Protein AF-W1I393-F1 (afdb_monomer_lite)

Secondary structure (DSSP, 8-state):
-HHHHHHHHHHHTT-PPPPP--PPPP---HHHHHHHHHTT--HHHHHHHTTS-HHHHHHHHT-

Radius of gyration: 23.68 Å; chains: 1; bounding box: 30×33×66 Å

pLDDT: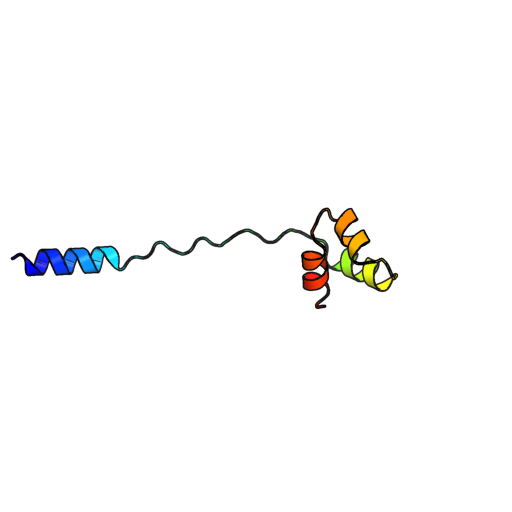 mean 87.08, std 10.21, range [64.44, 96.56]

Sequence (63 aa):
MWFEKVKNWRKKKRVYPAKSPGRPRLQLNEKEIREAYQKGMKISEIARQNKCAETTIRRRLGL

Structure (mmCIF, N/CA/C/O backbone):
data_AF-W1I393-F1
#
_entry.id   AF-W1I393-F1
#
loop_
_atom_site.group_PDB
_atom_site.id
_atom_site.type_sym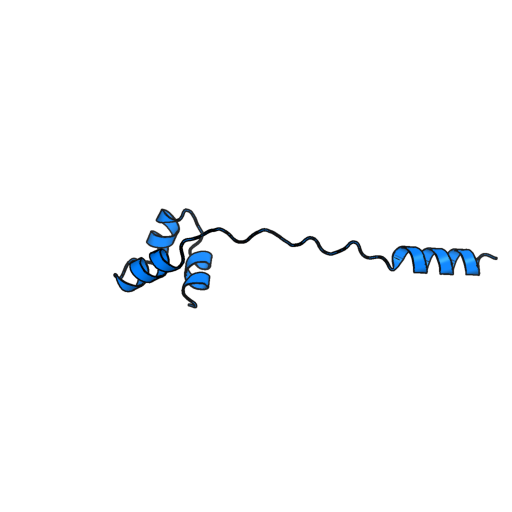bol
_atom_site.label_atom_id
_atom_site.label_alt_id
_atom_site.label_comp_id
_atom_site.label_asym_id
_atom_site.label_entity_id
_atom_site.label_seq_id
_atom_site.pdbx_PDB_ins_code
_atom_site.Cartn_x
_atom_site.Cartn_y
_atom_site.Cartn_z
_atom_site.occupancy
_atom_site.B_iso_or_equiv
_atom_site.auth_seq_id
_atom_site.auth_comp_id
_atom_site.auth_asym_id
_atom_site.auth_atom_id
_atom_site.pdbx_PDB_model_num
ATOM 1 N N . MET A 1 1 ? 17.667 -23.421 -53.985 1.00 65.81 1 MET A N 1
ATOM 2 C CA . MET A 1 1 ? 17.932 -24.095 -52.692 1.00 65.81 1 MET A CA 1
ATOM 3 C C . MET A 1 1 ? 16.777 -23.884 -51.714 1.00 65.81 1 MET A C 1
ATOM 5 O O . MET A 1 1 ? 16.630 -22.811 -51.142 1.00 65.81 1 MET A O 1
ATOM 9 N N . TRP A 1 2 ? 15.941 -24.903 -51.508 1.00 66.62 2 TRP A N 1
ATOM 10 C CA . TRP A 1 2 ? 14.833 -24.864 -50.537 1.00 66.62 2 TRP A CA 1
ATOM 11 C C . TRP A 1 2 ? 15.327 -24.727 -49.082 1.00 66.62 2 TRP A C 1
ATOM 13 O O . TRP A 1 2 ? 14.751 -23.986 -48.286 1.00 66.62 2 TRP A O 1
ATOM 23 N N . PHE A 1 3 ? 16.472 -25.339 -48.768 1.00 71.25 3 PHE A N 1
ATOM 24 C CA . PHE A 1 3 ? 17.097 -25.305 -47.443 1.00 71.25 3 PHE A CA 1
ATOM 25 C C . PHE A 1 3 ? 17.488 -23.900 -46.962 1.00 71.25 3 PHE A C 1
ATOM 27 O O . PHE A 1 3 ? 17.282 -23.571 -45.793 1.00 71.25 3 PHE A O 1
ATOM 34 N N . GLU A 1 4 ? 18.007 -23.040 -47.839 1.00 77.81 4 GLU A N 1
ATOM 35 C CA . GLU A 1 4 ? 18.365 -21.660 -47.474 1.00 77.81 4 GLU A CA 1
ATOM 36 C C . GLU A 1 4 ? 17.133 -20.817 -47.139 1.00 77.81 4 GLU A C 1
ATOM 38 O O . GLU A 1 4 ? 17.148 -20.023 -46.196 1.00 77.81 4 GLU A O 1
ATOM 43 N N . LYS A 1 5 ? 16.024 -21.053 -47.848 1.00 77.69 5 LYS A N 1
ATOM 44 C CA . LYS A 1 5 ? 14.740 -20.388 -47.601 1.00 77.69 5 LYS A CA 1
ATOM 45 C C . LYS A 1 5 ? 14.202 -20.725 -46.207 1.00 77.69 5 LYS A C 1
ATOM 47 O O . LYS A 1 5 ? 13.766 -19.831 -45.483 1.00 77.69 5 LYS A O 1
ATOM 52 N N . VAL A 1 6 ? 14.312 -21.991 -45.794 1.00 78.12 6 VAL A N 1
ATOM 53 C CA . VAL A 1 6 ? 13.908 -22.457 -44.456 1.00 78.12 6 VAL A CA 1
ATOM 54 C C . VAL A 1 6 ? 14.816 -21.886 -43.360 1.00 78.12 6 VAL A C 1
ATOM 56 O O . VAL A 1 6 ? 14.316 -21.418 -42.334 1.00 78.12 6 VAL A O 1
ATOM 59 N N . LYS A 1 7 ? 16.141 -21.846 -43.572 1.00 79.69 7 LYS A N 1
ATOM 60 C CA . LYS A 1 7 ? 17.084 -21.238 -42.613 1.00 79.69 7 LYS A CA 1
ATOM 61 C C . LYS A 1 7 ? 16.802 -19.748 -42.405 1.00 79.69 7 LYS A C 1
ATOM 63 O O . LYS A 1 7 ? 16.737 -19.292 -41.262 1.00 79.69 7 LYS A O 1
ATOM 68 N N . ASN A 1 8 ? 16.566 -19.008 -43.489 1.00 77.81 8 ASN A N 1
ATOM 69 C CA . ASN A 1 8 ? 16.227 -17.585 -43.430 1.00 77.81 8 ASN A CA 1
ATOM 70 C C . ASN A 1 8 ? 14.875 -17.340 -42.750 1.00 77.81 8 ASN A C 1
ATOM 72 O O . ASN A 1 8 ? 14.762 -16.437 -41.921 1.00 77.81 8 ASN A O 1
ATOM 76 N N . TRP A 1 9 ? 13.873 -18.184 -43.011 1.00 72.12 9 TRP A N 1
ATOM 77 C CA . TRP A 1 9 ? 12.580 -18.129 -42.324 1.00 72.12 9 TRP A CA 1
ATOM 78 C C . TRP A 1 9 ? 12.714 -18.338 -40.805 1.00 72.12 9 TRP A C 1
ATOM 80 O O . TRP A 1 9 ? 12.145 -17.578 -40.018 1.00 72.12 9 TRP A O 1
ATOM 90 N N . ARG A 1 10 ? 13.537 -19.305 -40.375 1.00 69.00 10 ARG A N 1
ATOM 91 C CA . ARG A 1 10 ? 13.786 -19.597 -38.952 1.00 69.00 10 ARG A CA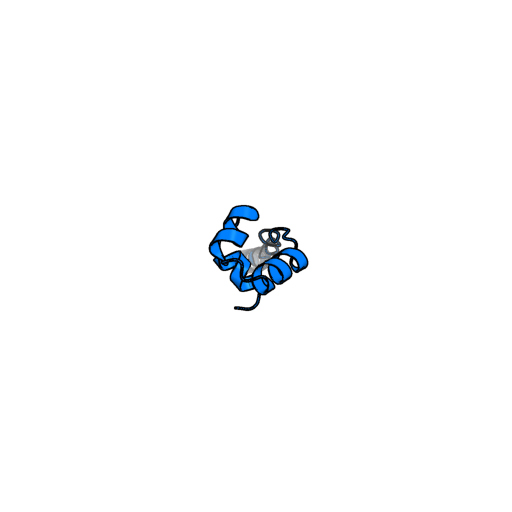 1
ATOM 92 C C . ARG A 1 10 ? 14.566 -18.476 -38.255 1.00 69.00 10 ARG A C 1
ATOM 94 O O . ARG A 1 10 ? 14.243 -18.117 -37.127 1.00 69.00 10 ARG A O 1
ATOM 101 N N . LYS A 1 11 ? 15.553 -17.883 -38.940 1.00 70.88 11 LYS A N 1
ATOM 102 C CA . LYS A 1 11 ? 16.337 -16.736 -38.446 1.00 70.88 11 LYS A CA 1
ATOM 103 C C . LYS A 1 11 ? 15.464 -15.484 -38.289 1.00 70.88 11 LYS A C 1
ATOM 105 O O . LYS A 1 11 ? 15.564 -14.809 -37.270 1.00 70.88 11 LYS A O 1
ATOM 110 N N . LYS A 1 12 ? 14.547 -15.237 -39.234 1.00 67.00 12 LYS A N 1
ATOM 111 C CA . LYS A 1 12 ? 13.576 -14.127 -39.196 1.00 67.00 12 LYS A CA 1
ATOM 112 C C . LYS A 1 12 ? 12.565 -14.260 -38.048 1.00 67.00 12 LYS A C 1
ATOM 114 O O . LYS A 1 12 ? 12.214 -13.262 -37.434 1.00 67.00 12 LYS A O 1
ATOM 119 N N . LYS A 1 13 ? 12.143 -15.485 -37.709 1.00 65.38 13 LYS A N 1
ATOM 120 C CA . LYS A 1 13 ? 11.257 -15.763 -36.560 1.00 65.38 13 LYS A CA 1
ATOM 121 C C . LYS A 1 13 ? 11.952 -15.772 -35.191 1.00 65.38 13 LYS A C 1
ATOM 123 O O . LYS A 1 13 ? 11.264 -15.848 -34.180 1.00 65.38 13 LYS A O 1
ATOM 128 N N . ARG A 1 14 ? 13.286 -15.671 -35.124 1.00 64.44 14 ARG A N 1
ATOM 129 C CA . ARG A 1 14 ? 14.045 -15.635 -33.855 1.00 64.44 14 ARG A CA 1
ATOM 130 C C . ARG A 1 14 ? 14.036 -14.260 -33.174 1.00 64.44 14 ARG A C 1
ATOM 132 O O . ARG A 1 14 ? 14.804 -14.036 -32.243 1.00 64.44 14 ARG A O 1
ATOM 139 N N . VAL A 1 15 ? 13.209 -13.339 -33.657 1.00 70.44 15 VAL A N 1
ATOM 140 C CA . VAL A 1 15 ? 13.025 -12.011 -33.078 1.00 70.44 15 VAL A CA 1
ATOM 141 C C . VAL A 1 15 ? 11.650 -12.008 -32.427 1.00 70.44 15 VAL A C 1
ATOM 143 O O . VAL A 1 15 ? 10.644 -11.703 -33.062 1.00 70.44 15 VAL A O 1
ATOM 146 N N . TYR A 1 16 ? 11.591 -12.434 -31.166 1.00 72.00 16 TYR A N 1
ATOM 147 C CA . TYR A 1 16 ? 10.407 -12.162 -30.361 1.00 72.00 16 TYR A CA 1
ATOM 148 C C . TYR A 1 16 ? 10.321 -10.642 -30.188 1.00 72.00 16 TYR A C 1
ATOM 150 O O . TYR A 1 16 ? 11.351 -10.028 -29.886 1.00 72.00 16 TYR A O 1
ATOM 158 N N . PRO A 1 17 ? 9.149 -10.017 -30.395 1.00 75.56 17 PRO A N 1
ATOM 159 C CA . PRO A 1 17 ? 8.999 -8.606 -30.078 1.00 75.56 17 PRO A CA 1
ATOM 160 C C . PRO A 1 17 ? 9.397 -8.398 -28.616 1.00 75.56 17 PRO A C 1
ATOM 162 O O . PRO A 1 17 ? 9.119 -9.250 -27.764 1.00 75.56 17 PRO A O 1
ATOM 165 N N . ALA A 1 18 ? 10.087 -7.292 -28.331 1.00 78.75 18 ALA A N 1
ATOM 166 C CA . ALA A 1 18 ? 10.430 -6.943 -26.961 1.00 78.75 18 ALA A CA 1
ATOM 167 C C . ALA A 1 18 ? 9.156 -6.999 -26.103 1.00 78.75 18 ALA A C 1
ATOM 169 O O . ALA A 1 18 ? 8.106 -6.494 -26.512 1.00 78.75 18 ALA A O 1
ATOM 170 N N . LYS A 1 19 ? 9.228 -7.661 -24.941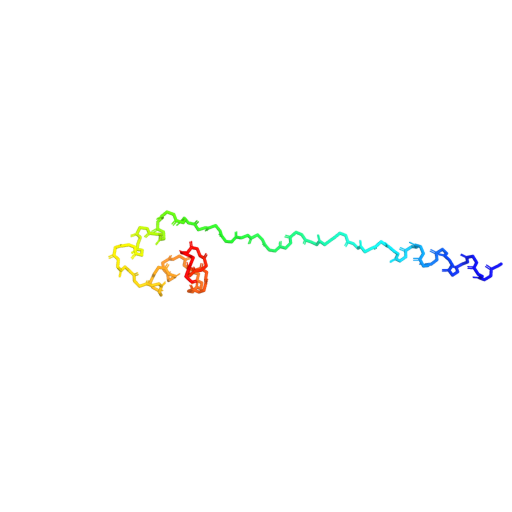 1.00 81.38 19 LYS A N 1
ATOM 171 C CA . LYS A 1 19 ? 8.083 -7.734 -24.027 1.00 81.38 19 LYS A CA 1
ATOM 172 C C . LYS A 1 19 ? 7.636 -6.313 -23.698 1.00 81.38 19 LYS A C 1
ATOM 174 O O . LYS A 1 19 ? 8.466 -5.466 -23.374 1.00 81.38 19 LYS A O 1
ATOM 179 N N . SER A 1 20 ? 6.329 -6.065 -23.752 1.00 85.50 20 SER A N 1
ATOM 180 C CA . SER A 1 20 ? 5.774 -4.797 -23.283 1.00 85.50 20 SER A CA 1
ATOM 181 C C . SER A 1 20 ? 6.183 -4.570 -21.820 1.00 85.50 20 SER A C 1
ATOM 183 O O . SER A 1 20 ? 6.164 -5.540 -21.056 1.00 85.50 20 SER A O 1
ATOM 185 N N . PRO A 1 21 ? 6.464 -3.327 -21.391 1.00 85.50 21 PRO A N 1
ATOM 186 C CA . PRO A 1 21 ? 6.877 -3.011 -20.016 1.00 85.50 21 PRO A CA 1
ATOM 187 C C . PRO A 1 21 ? 5.816 -3.341 -18.947 1.00 85.50 21 PRO A C 1
ATOM 189 O O . PRO A 1 21 ? 6.077 -3.222 -17.752 1.00 85.50 21 PRO A O 1
ATOM 192 N N . GLY A 1 22 ? 4.629 -3.794 -19.359 1.00 89.25 22 GLY A N 1
ATOM 193 C CA . GLY A 1 22 ? 3.521 -4.139 -18.483 1.00 89.25 22 GLY A CA 1
ATOM 194 C C . GLY A 1 22 ? 2.701 -2.915 -18.089 1.00 89.25 22 GLY A C 1
ATOM 195 O O . GLY A 1 22 ? 2.932 -1.798 -18.552 1.00 89.25 22 GLY A O 1
ATOM 196 N N . ARG A 1 23 ? 1.700 -3.136 -17.235 1.00 90.00 23 ARG A N 1
ATOM 197 C CA . ARG A 1 23 ? 0.867 -2.057 -16.701 1.00 90.00 23 ARG A CA 1
ATOM 198 C C . ARG A 1 23 ? 1.665 -1.266 -15.652 1.00 90.00 23 ARG A C 1
ATOM 200 O O . ARG A 1 23 ? 2.235 -1.895 -14.756 1.00 90.00 23 ARG A O 1
ATOM 207 N N . PRO A 1 24 ? 1.674 0.078 -15.701 1.00 90.00 24 PRO A N 1
ATOM 208 C CA . PRO A 1 24 ? 2.302 0.877 -14.657 1.00 90.00 24 PRO A CA 1
ATOM 209 C C . PRO A 1 24 ? 1.648 0.602 -13.299 1.00 90.00 24 PRO A C 1
ATOM 211 O O . PRO A 1 24 ? 0.456 0.293 -13.201 1.00 90.00 24 PRO A O 1
ATOM 214 N N . ARG A 1 25 ? 2.441 0.699 -12.230 1.00 88.25 25 ARG A N 1
ATOM 215 C CA . ARG A 1 25 ? 1.931 0.522 -10.867 1.00 88.25 25 ARG A CA 1
ATOM 216 C C . ARG A 1 25 ? 0.995 1.673 -10.511 1.00 88.25 25 ARG A C 1
ATOM 218 O O . ARG A 1 25 ? 1.254 2.817 -10.871 1.00 88.25 25 ARG A O 1
ATOM 225 N N . LEU A 1 26 ? -0.063 1.363 -9.763 1.00 89.81 26 LEU A N 1
ATOM 226 C CA . LEU A 1 26 ? -0.954 2.383 -9.219 1.00 89.81 26 LEU A CA 1
ATOM 227 C C . LEU A 1 26 ? -0.159 3.288 -8.273 1.00 89.81 26 LEU A C 1
ATOM 229 O O . LEU A 1 26 ? 0.501 2.788 -7.355 1.00 89.81 26 LEU A O 1
ATOM 233 N N . GLN A 1 27 ? -0.220 4.592 -8.519 1.00 90.75 27 GLN A N 1
ATOM 234 C CA . GLN A 1 27 ? 0.391 5.594 -7.657 1.00 90.75 27 GLN A CA 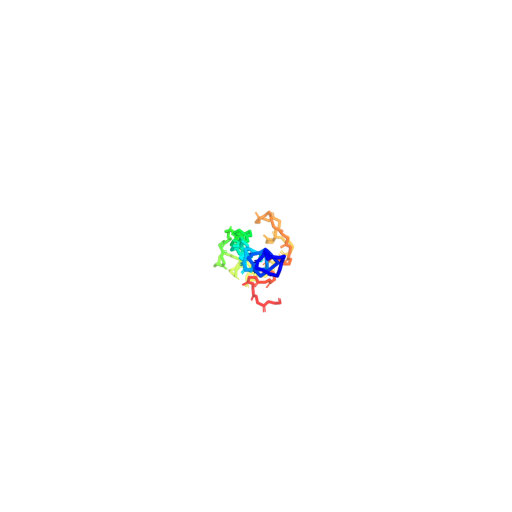1
ATOM 235 C C . GLN A 1 27 ? -0.449 5.711 -6.387 1.00 90.75 27 GLN A C 1
ATOM 237 O O . GLN A 1 27 ? -1.610 6.101 -6.443 1.00 90.75 27 GLN A O 1
ATOM 242 N N . LEU A 1 28 ? 0.129 5.298 -5.265 1.00 89.69 28 LEU A N 1
ATOM 243 C CA . LEU A 1 28 ? -0.480 5.359 -3.943 1.00 89.69 28 LEU A CA 1
ATOM 244 C C . LEU A 1 28 ? 0.545 5.954 -2.987 1.00 89.69 28 LEU A C 1
ATOM 246 O O . LEU A 1 28 ? 1.730 5.624 -3.091 1.00 89.69 28 LEU A O 1
ATOM 250 N N . ASN A 1 29 ? 0.094 6.784 -2.050 1.00 92.31 29 ASN A N 1
ATOM 251 C CA . ASN A 1 29 ? 0.968 7.307 -1.015 1.00 92.31 29 ASN A CA 1
ATOM 252 C C . ASN A 1 29 ? 1.187 6.236 0.065 1.00 92.31 29 ASN A C 1
ATOM 254 O O . ASN A 1 29 ? 0.356 6.012 0.943 1.00 92.31 29 ASN A O 1
ATOM 258 N N . GLU A 1 30 ? 2.320 5.539 -0.017 1.00 92.00 30 GLU A N 1
ATOM 259 C CA . GLU A 1 30 ? 2.655 4.460 0.918 1.00 92.00 30 GLU A CA 1
ATOM 260 C C . GLU A 1 30 ? 2.788 4.947 2.361 1.00 92.00 30 GLU A C 1
ATOM 262 O O . GLU A 1 30 ? 2.470 4.203 3.291 1.00 92.00 30 GLU A O 1
ATOM 267 N N . LYS A 1 31 ? 3.230 6.194 2.549 1.00 93.94 31 LYS A N 1
ATOM 268 C CA . LYS A 1 31 ? 3.368 6.796 3.873 1.00 93.94 31 LYS A CA 1
ATOM 269 C C . LYS A 1 31 ? 1.999 6.965 4.527 1.00 93.94 31 LYS A C 1
ATOM 271 O O . LYS A 1 31 ? 1.800 6.476 5.633 1.00 93.94 31 LYS A O 1
ATOM 276 N N . GLU A 1 32 ? 1.041 7.548 3.808 1.00 94.00 32 GLU A N 1
ATOM 277 C CA . GLU A 1 32 ? -0.338 7.716 4.290 1.00 94.00 32 GLU A CA 1
ATOM 278 C C . GLU A 1 32 ? -1.007 6.372 4.599 1.00 94.00 32 GLU A C 1
ATOM 280 O O . GLU A 1 32 ? -1.648 6.224 5.637 1.00 94.00 32 GLU A O 1
ATOM 285 N N . ILE A 1 33 ? -0.816 5.366 3.738 1.00 94.88 33 ILE A N 1
ATOM 286 C CA . ILE A 1 33 ? -1.358 4.016 3.952 1.00 94.88 33 ILE A CA 1
ATOM 287 C C . ILE A 1 33 ? -0.802 3.394 5.241 1.00 94.88 33 ILE A C 1
ATOM 289 O O . ILE A 1 33 ? -1.562 2.820 6.023 1.00 94.88 33 ILE A O 1
ATOM 293 N N . ARG A 1 34 ? 0.512 3.509 5.481 1.00 95.06 34 ARG A N 1
ATOM 294 C CA . ARG A 1 34 ? 1.144 2.995 6.706 1.00 95.06 34 ARG A CA 1
ATOM 295 C C . ARG A 1 34 ? 0.673 3.741 7.944 1.00 95.06 34 ARG A C 1
ATOM 297 O O . ARG A 1 34 ? 0.352 3.095 8.935 1.00 95.06 34 ARG A O 1
ATOM 304 N N . GLU A 1 35 ? 0.594 5.065 7.884 1.00 96.12 35 GLU A N 1
ATOM 305 C CA . GLU A 1 35 ? 0.103 5.881 8.996 1.00 96.12 35 GLU A CA 1
ATOM 306 C C . GLU A 1 35 ? -1.356 5.552 9.337 1.00 96.12 35 GLU A C 1
ATOM 308 O O . GLU A 1 35 ? -1.693 5.396 10.508 1.00 96.12 35 GLU A O 1
ATOM 313 N N . ALA A 1 36 ? -2.226 5.396 8.335 1.00 94.62 36 ALA A N 1
ATOM 314 C CA . ALA A 1 36 ? -3.618 5.005 8.543 1.00 94.62 36 ALA A CA 1
ATOM 315 C C . ALA A 1 36 ? -3.730 3.610 9.178 1.00 94.62 36 ALA A C 1
ATOM 317 O O . ALA A 1 36 ? -4.490 3.421 10.128 1.00 94.62 36 ALA A O 1
ATOM 318 N N . TYR A 1 37 ? -2.931 2.650 8.705 1.00 96.06 37 TYR A N 1
ATOM 319 C CA . TYR A 1 37 ? -2.884 1.305 9.275 1.00 96.06 37 TYR A CA 1
ATOM 320 C C . TYR A 1 37 ? -2.387 1.309 10.729 1.00 96.06 37 TYR A C 1
ATOM 322 O O . TYR A 1 37 ? -2.989 0.673 11.589 1.00 96.06 37 TYR A O 1
ATOM 330 N N . GLN A 1 38 ? -1.341 2.084 11.032 1.00 95.50 38 GLN A N 1
ATOM 331 C CA . GLN A 1 38 ? -0.812 2.246 12.393 1.00 95.50 38 GLN A CA 1
ATOM 332 C C . GLN A 1 38 ? -1.811 2.913 13.345 1.00 95.50 38 GLN A C 1
ATOM 334 O O . GLN A 1 38 ? -1.846 2.578 14.524 1.00 95.50 38 GLN A O 1
ATOM 339 N N . LYS A 1 39 ? -2.665 3.807 12.835 1.00 96.00 39 LYS A N 1
ATOM 340 C CA . LYS A 1 39 ? -3.787 4.396 13.585 1.00 96.00 39 LYS A CA 1
ATOM 341 C C . LYS A 1 39 ? -4.935 3.407 13.842 1.00 96.00 39 LYS A C 1
ATOM 343 O O . LYS A 1 39 ? -5.931 3.787 14.447 1.00 96.00 39 LYS A O 1
ATOM 348 N N . GLY A 1 40 ? -4.821 2.159 13.382 1.00 95.75 40 GLY A N 1
ATOM 349 C CA . GLY A 1 40 ? -5.834 1.119 13.560 1.00 95.75 40 GLY A CA 1
ATOM 350 C C . GLY A 1 40 ? -6.945 1.137 12.507 1.00 95.75 40 GLY A C 1
ATOM 351 O O . GLY A 1 40 ? -7.956 0.456 12.679 1.00 95.75 40 GLY A O 1
ATOM 352 N N . MET A 1 41 ? -6.788 1.891 11.411 1.00 95.44 41 MET A N 1
ATOM 353 C CA . MET A 1 41 ? -7.765 1.876 10.321 1.00 95.44 41 MET A CA 1
ATOM 354 C C . MET A 1 41 ? -7.773 0.509 9.627 1.00 95.44 41 MET A C 1
ATOM 356 O O . MET A 1 41 ? -6.727 -0.078 9.338 1.00 95.44 41 MET A O 1
ATOM 360 N N . LYS A 1 42 ? -8.971 0.002 9.318 1.00 96.56 42 LYS A N 1
ATOM 361 C CA . LYS A 1 42 ? -9.128 -1.275 8.616 1.00 96.56 42 LYS A CA 1
ATOM 362 C C . LYS A 1 42 ? -8.612 -1.173 7.181 1.00 96.56 42 LYS A C 1
ATOM 364 O O . LYS A 1 42 ? -8.850 -0.187 6.486 1.00 96.56 42 LYS A O 1
ATOM 369 N N . ILE A 1 43 ? -7.982 -2.245 6.701 1.00 96.00 43 ILE A N 1
ATOM 370 C CA . ILE A 1 43 ? -7.457 -2.353 5.328 1.00 96.00 43 ILE A CA 1
ATOM 371 C C . ILE A 1 43 ? -8.545 -2.070 4.281 1.00 96.00 43 ILE A C 1
ATOM 373 O O . ILE A 1 43 ? -8.279 -1.378 3.300 1.00 96.00 43 ILE A O 1
ATOM 377 N N . SER A 1 44 ? -9.768 -2.556 4.506 1.00 96.44 44 SER A N 1
ATOM 378 C CA . SER A 1 44 ? -10.931 -2.321 3.639 1.00 96.44 44 SER A CA 1
ATOM 379 C C . SER A 1 44 ? -11.282 -0.839 3.500 1.00 96.44 44 SER A C 1
ATOM 381 O O . SER A 1 44 ? -11.659 -0.366 2.428 1.00 96.44 44 SER A O 1
ATOM 383 N N . GLU A 1 45 ? -11.106 -0.076 4.571 1.00 96.19 45 GLU A N 1
ATOM 384 C CA . GLU A 1 45 ? -11.439 1.339 4.631 1.00 96.19 45 GLU A CA 1
ATOM 385 C C . GLU A 1 45 ? -10.360 2.191 3.958 1.00 96.19 45 GLU A C 1
ATOM 387 O O . GLU A 1 45 ? -10.680 3.048 3.131 1.00 96.19 45 GLU A O 1
ATOM 392 N N . ILE A 1 46 ? -9.087 1.853 4.191 1.00 95.62 46 ILE A N 1
ATOM 393 C CA . ILE A 1 46 ? -7.940 2.423 3.467 1.00 95.62 46 ILE A CA 1
ATOM 394 C C . ILE A 1 46 ? -8.084 2.160 1.961 1.00 95.62 46 ILE A C 1
ATOM 396 O O . ILE A 1 46 ? -7.880 3.060 1.142 1.00 95.62 46 ILE A O 1
ATOM 400 N N . ALA A 1 47 ? -8.470 0.940 1.581 1.00 96.12 47 ALA A N 1
ATOM 401 C CA . ALA A 1 47 ? -8.685 0.550 0.192 1.00 96.12 47 ALA A CA 1
ATOM 402 C C . ALA A 1 47 ? -9.816 1.361 -0.458 1.00 96.12 47 ALA A C 1
ATOM 404 O O . ALA A 1 47 ? -9.648 1.873 -1.569 1.00 96.12 47 ALA A O 1
ATOM 405 N N . ARG A 1 48 ? -10.930 1.558 0.265 1.00 95.62 48 ARG A N 1
ATOM 406 C CA . ARG A 1 48 ? -12.065 2.376 -0.182 1.00 95.62 48 ARG A CA 1
ATOM 407 C C . ARG A 1 48 ? -11.669 3.836 -0.392 1.00 95.62 48 ARG A C 1
ATOM 409 O O . ARG A 1 48 ? -12.002 4.401 -1.432 1.00 95.62 48 ARG A O 1
ATOM 416 N N . GLN A 1 49 ? -10.934 4.432 0.549 1.00 93.81 49 GLN A N 1
ATOM 417 C CA . GLN A 1 49 ? -10.445 5.813 0.430 1.00 93.81 49 GLN A CA 1
ATOM 418 C C . GLN A 1 49 ? -9.522 5.987 -0.781 1.00 93.81 49 GLN A C 1
ATOM 420 O O . GLN A 1 49 ? -9.654 6.947 -1.536 1.00 93.81 49 GLN A O 1
ATOM 425 N N . ASN A 1 50 ? -8.646 5.010 -1.015 1.00 92.81 50 ASN A N 1
ATOM 426 C CA . ASN A 1 50 ? -7.684 5.018 -2.115 1.00 92.81 50 ASN A CA 1
ATOM 427 C C . ASN A 1 50 ? -8.243 4.458 -3.438 1.00 92.81 50 ASN A C 1
ATOM 429 O O . ASN A 1 50 ? -7.490 4.300 -4.400 1.00 92.81 50 ASN A O 1
ATOM 433 N N . LYS A 1 51 ? -9.544 4.129 -3.497 1.00 94.50 51 LYS A N 1
ATOM 434 C CA . LYS A 1 51 ? -10.230 3.541 -4.666 1.00 94.50 51 LYS A CA 1
ATOM 435 C C . LYS A 1 51 ? -9.457 2.367 -5.282 1.00 94.50 51 LYS A C 1
ATOM 437 O O . LYS A 1 51 ? -9.308 2.263 -6.500 1.00 94.50 51 LYS A O 1
ATOM 442 N N . CYS A 1 52 ? -8.938 1.484 -4.435 1.00 93.94 52 CYS A N 1
ATOM 443 C CA . CYS A 1 52 ? -8.139 0.337 -4.853 1.00 93.94 52 CYS A CA 1
ATOM 444 C C . CYS A 1 52 ? -8.604 -0.946 -4.159 1.00 93.94 52 CYS A C 1
ATOM 446 O O . CYS A 1 52 ? -9.407 -0.914 -3.233 1.00 93.94 52 CYS A O 1
ATOM 448 N N . ALA A 1 53 ? -8.120 -2.095 -4.630 1.00 95.50 53 ALA A N 1
ATOM 449 C CA . ALA A 1 53 ? -8.430 -3.374 -4.002 1.00 95.50 53 ALA A CA 1
ATOM 450 C C . ALA A 1 53 ? -7.649 -3.546 -2.689 1.00 95.50 53 ALA A C 1
ATOM 452 O O . ALA A 1 53 ? -6.491 -3.136 -2.593 1.00 95.50 53 ALA A O 1
ATOM 453 N N . GLU A 1 54 ? -8.223 -4.253 -1.715 1.00 96.12 54 GLU A N 1
ATOM 454 C CA . GLU A 1 54 ? -7.558 -4.566 -0.437 1.00 96.12 54 GLU A CA 1
ATOM 455 C C . GLU A 1 54 ? -6.226 -5.302 -0.618 1.00 96.12 54 GLU A C 1
ATOM 457 O O . GLU A 1 54 ? -5.257 -5.048 0.097 1.00 96.12 54 GLU A O 1
ATOM 462 N N . THR A 1 55 ? -6.143 -6.166 -1.632 1.00 95.75 55 THR A N 1
ATOM 463 C CA . THR A 1 55 ? -4.909 -6.865 -2.018 1.00 95.75 55 THR A CA 1
ATOM 464 C C . THR A 1 55 ? -3.790 -5.900 -2.412 1.00 95.75 55 THR A C 1
ATOM 466 O O . THR A 1 55 ? -2.615 -6.197 -2.201 1.00 95.75 55 THR A O 1
ATOM 469 N N . THR A 1 56 ? -4.136 -4.719 -2.935 1.00 94.62 56 THR A N 1
ATOM 470 C CA . THR A 1 56 ? -3.168 -3.662 -3.249 1.00 94.62 56 THR A CA 1
ATOM 471 C C . THR A 1 56 ? -2.612 -3.065 -1.962 1.00 94.62 56 THR A C 1
ATOM 473 O O . THR A 1 56 ? -1.398 -2.930 -1.840 1.00 94.62 56 THR A O 1
ATOM 476 N N . ILE A 1 57 ? -3.472 -2.770 -0.983 1.00 95.81 57 ILE A N 1
ATOM 477 C CA . ILE A 1 57 ? -3.063 -2.226 0.318 1.00 95.81 57 ILE A CA 1
ATOM 478 C C . ILE A 1 57 ? -2.198 -3.229 1.091 1.00 95.81 57 ILE A C 1
ATOM 480 O O . ILE A 1 57 ? -1.113 -2.861 1.533 1.00 95.81 57 ILE A O 1
ATOM 484 N N . ARG A 1 58 ? -2.599 -4.507 1.170 1.00 95.12 58 ARG A N 1
ATOM 485 C CA . ARG A 1 58 ? -1.795 -5.580 1.794 1.00 95.12 58 ARG A CA 1
ATOM 486 C C . ARG A 1 58 ? -0.386 -5.659 1.215 1.00 95.12 58 ARG A C 1
ATOM 488 O O . ARG A 1 58 ? 0.594 -5.580 1.950 1.00 95.12 58 ARG A O 1
ATOM 495 N N . ARG A 1 59 ? -0.280 -5.659 -0.117 1.00 93.56 59 ARG A N 1
ATOM 496 C CA . ARG A 1 59 ? 1.008 -5.661 -0.819 1.00 93.56 59 ARG A CA 1
ATOM 497 C C . ARG A 1 59 ? 1.868 -4.426 -0.511 1.00 93.56 59 ARG A C 1
ATOM 499 O O . ARG A 1 59 ? 3.088 -4.543 -0.509 1.00 93.56 59 ARG A O 1
ATOM 506 N N . ARG A 1 60 ? 1.269 -3.249 -0.284 1.00 91.38 60 ARG A N 1
ATOM 507 C CA . ARG A 1 60 ? 1.999 -2.024 0.109 1.00 91.38 60 ARG A CA 1
ATOM 508 C C . ARG A 1 60 ? 2.444 -2.050 1.573 1.00 91.38 60 ARG A C 1
ATOM 510 O O . ARG A 1 60 ? 3.502 -1.517 1.897 1.00 91.38 60 AR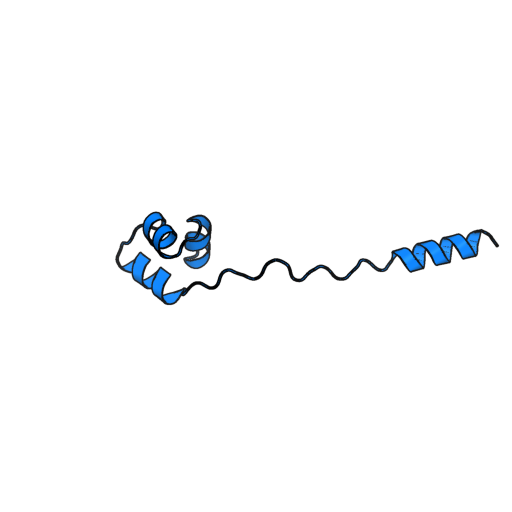G A O 1
ATOM 517 N N . LEU A 1 61 ? 1.650 -2.673 2.441 1.00 91.81 61 LEU A N 1
ATOM 518 C CA . LEU A 1 61 ? 1.969 -2.856 3.857 1.00 91.81 61 LEU A CA 1
ATOM 519 C C . LEU A 1 61 ? 2.982 -3.987 4.101 1.00 91.81 61 LEU A C 1
ATOM 521 O O . LEU A 1 61 ? 3.653 -3.967 5.126 1.00 91.81 61 LEU A O 1
ATOM 525 N N . GLY A 1 62 ? 3.132 -4.922 3.158 1.00 90.06 62 GLY A N 1
ATOM 526 C CA . GLY A 1 62 ? 3.990 -6.101 3.315 1.00 90.06 62 GLY A CA 1
ATOM 527 C C . GLY A 1 62 ? 3.328 -7.226 4.116 1.00 90.06 62 GLY A C 1
ATOM 528 O O . GLY A 1 62 ? 4.031 -7.992 4.767 1.00 90.06 62 GLY A O 1
ATOM 529 N N . LEU A 1 63 ? 1.991 -7.280 4.081 1.00 86.38 63 LEU A N 1
ATOM 530 C CA . LEU A 1 63 ? 1.146 -8.295 4.719 1.00 86.38 63 LEU A CA 1
ATOM 531 C C . LEU A 1 63 ? 0.750 -9.405 3.742 1.00 86.38 63 LEU A C 1
ATOM 533 O O . LEU A 1 63 ? 0.580 -9.095 2.536 1.00 86.38 63 LEU A O 1
#

Foldseek 3Di:
DVVVVVVVVVVVVVDDDDDDPDDDDDDDDLVVLVVCVVVVHDLVVSCVVSVHDSVSSCVSVVD